Protein AF-A0A4Y4AVH6-F1 (afdb_monomer_lite)

pLDDT: mean 87.86, std 12.64, range [58.09, 97.94]

Organism: NCBI:txid983

Foldseek 3Di:
DDPVVVVVVVVVVPPPPQQDKDKDFDADPVRHTQWIWIDGHQKIFTGGPVRQTAWIWGADPQQKIWIAGSVRHTDDIDRDD

Radius of gyration: 19.68 Å; chains: 1; bounding box: 52×51×32 Å

Sequence (81 aa):
MNKLIVIIIFMFLLVSAVAQTKTTTYKNKSGNPAGYSKQTGNKTVYYDKSYNKTSTSKESKNGTTTFYNKQGSKTSTKKTK

Secondary structure (DSSP, 8-state):
--HHHHHHHHHHTT------EEEEEEE-TTS-EEEEEEEETTEEEEEETT--EEEEEEE-TTSEEEEEETTS-EEEEEE--

Structure (mmCIF, N/CA/C/O backbone):
data_AF-A0A4Y4AVH6-F1
#
_entry.id   AF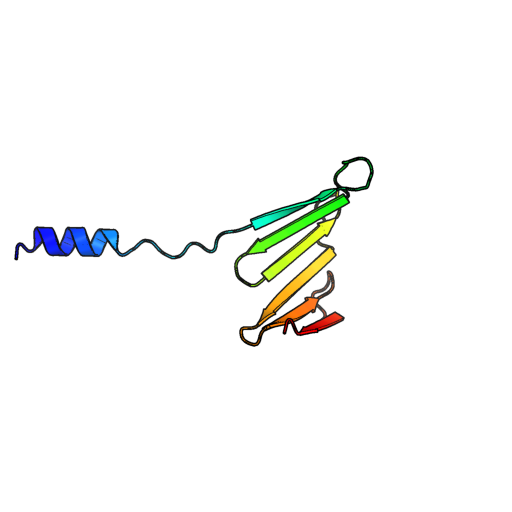-A0A4Y4AVH6-F1
#
loop_
_atom_site.group_PDB
_atom_site.id
_atom_site.type_symbol
_atom_site.label_atom_id
_atom_site.label_alt_id
_atom_site.label_comp_id
_atom_site.label_asym_id
_atom_site.label_entity_id
_atom_site.label_seq_id
_atom_site.pdbx_PDB_ins_code
_atom_site.Cartn_x
_atom_site.Cartn_y
_atom_site.Cartn_z
_atom_site.occupancy
_atom_site.B_iso_or_equiv
_atom_site.auth_seq_id
_atom_site.auth_comp_id
_atom_site.auth_asym_id
_atom_site.auth_atom_id
_atom_site.pdbx_PDB_model_num
ATOM 1 N N . MET A 1 1 ? -32.205 38.897 10.397 1.00 58.09 1 MET A N 1
ATOM 2 C CA . MET A 1 1 ? -31.288 38.006 9.648 1.00 58.09 1 MET A CA 1
ATOM 3 C C . MET A 1 1 ? -32.060 37.416 8.478 1.00 58.09 1 MET A C 1
ATOM 5 O O . MET A 1 1 ? -33.041 36.719 8.711 1.00 58.09 1 MET A O 1
ATOM 9 N N . ASN A 1 2 ? -31.717 37.770 7.238 1.00 71.69 2 ASN A N 1
ATOM 10 C CA . ASN A 1 2 ? -32.525 37.381 6.076 1.00 71.69 2 ASN A CA 1
ATOM 11 C C . ASN A 1 2 ? -32.443 35.866 5.871 1.00 71.69 2 ASN A C 1
ATOM 13 O O . ASN A 1 2 ? -31.344 35.319 5.813 1.00 71.69 2 ASN A O 1
ATOM 17 N N . LYS A 1 3 ? -33.592 35.194 5.713 1.00 72.12 3 LYS A N 1
ATOM 18 C CA . LYS A 1 3 ? -33.663 33.745 5.429 1.00 72.12 3 LYS A CA 1
ATOM 19 C C . LYS A 1 3 ? -32.768 33.344 4.244 1.00 72.12 3 LYS A C 1
ATOM 21 O O . LYS A 1 3 ? -32.169 32.276 4.262 1.00 72.12 3 LYS A O 1
ATOM 26 N N . LEU A 1 4 ? -32.603 34.252 3.279 1.00 75.69 4 LEU A N 1
ATOM 27 C CA . LEU A 1 4 ? -31.707 34.106 2.131 1.00 75.69 4 LEU A CA 1
ATOM 28 C C . LEU A 1 4 ? -30.227 33.939 2.531 1.00 75.69 4 LEU A C 1
ATOM 30 O O . LEU A 1 4 ? -29.531 33.097 1.977 1.00 75.69 4 LEU A O 1
ATOM 34 N N . ILE A 1 5 ? -29.758 34.693 3.532 1.00 77.94 5 ILE A N 1
ATOM 35 C CA . ILE A 1 5 ? -28.370 34.635 4.021 1.00 77.94 5 ILE A CA 1
ATOM 36 C C . ILE A 1 5 ? -28.114 33.304 4.740 1.00 77.94 5 ILE A C 1
ATOM 38 O O . ILE A 1 5 ? -27.060 32.700 4.568 1.00 77.94 5 ILE A O 1
ATOM 42 N N . VAL A 1 6 ? -29.100 32.805 5.492 1.00 75.38 6 VAL A N 1
ATOM 43 C CA . VAL A 1 6 ? -29.000 31.517 6.199 1.00 75.38 6 VAL A CA 1
ATOM 44 C C . VAL A 1 6 ? -28.908 30.346 5.214 1.00 75.38 6 VAL A C 1
ATOM 46 O O . VAL A 1 6 ? -28.100 29.444 5.418 1.00 75.38 6 VAL A O 1
ATOM 49 N N . ILE A 1 7 ? -29.671 30.381 4.117 1.00 74.62 7 ILE A N 1
ATOM 50 C CA . ILE A 1 7 ? -29.649 29.338 3.077 1.00 74.62 7 ILE A CA 1
ATOM 51 C C . ILE A 1 7 ? -28.303 29.309 2.337 1.00 74.62 7 ILE A C 1
ATOM 53 O O . ILE A 1 7 ? -27.756 28.232 2.112 1.00 74.62 7 ILE A O 1
ATOM 57 N N . ILE A 1 8 ? -27.730 30.474 2.015 1.00 72.94 8 ILE A N 1
ATOM 58 C CA . ILE A 1 8 ? -26.429 30.567 1.327 1.00 72.94 8 ILE A CA 1
ATOM 59 C C . ILE A 1 8 ? -25.292 30.017 2.205 1.00 72.94 8 ILE A C 1
ATOM 61 O O . ILE A 1 8 ? -24.434 29.285 1.715 1.00 72.94 8 ILE A O 1
ATOM 65 N N . ILE A 1 9 ? -25.309 30.301 3.512 1.00 70.69 9 ILE A N 1
ATOM 66 C CA . ILE A 1 9 ? -24.317 29.773 4.464 1.00 70.69 9 ILE A CA 1
ATOM 67 C C . ILE A 1 9 ? -24.454 28.249 4.615 1.00 70.69 9 ILE A C 1
ATOM 69 O O . ILE A 1 9 ? -23.451 27.537 4.635 1.00 70.69 9 ILE A O 1
ATOM 73 N N . PHE A 1 10 ? -25.685 27.729 4.665 1.00 67.00 10 PHE A N 1
ATOM 74 C CA . PHE A 1 10 ? -25.938 26.288 4.772 1.00 67.00 10 PHE A CA 1
ATOM 75 C C . PHE A 1 10 ? -25.506 25.520 3.510 1.00 67.00 10 PHE A C 1
ATOM 77 O O . PHE A 1 10 ? -24.998 24.405 3.601 1.00 67.00 10 PHE A O 1
ATOM 84 N N . MET A 1 11 ? -25.638 26.140 2.334 1.00 66.62 11 MET A N 1
ATOM 85 C CA . MET A 1 11 ? -25.215 25.575 1.050 1.00 66.62 11 MET A CA 1
ATOM 86 C C . MET A 1 11 ? -23.683 25.485 0.911 1.00 66.62 11 MET A C 1
ATOM 88 O O . MET A 1 11 ? -23.185 24.568 0.261 1.00 66.62 11 MET A O 1
ATOM 92 N N . PHE A 1 12 ? -22.925 26.377 1.560 1.00 61.31 12 PHE A N 1
ATOM 93 C CA . PHE A 1 12 ? -21.454 26.361 1.542 1.00 61.31 12 PHE A CA 1
ATOM 94 C C . PHE A 1 12 ? -20.825 25.370 2.542 1.00 61.31 12 PHE A C 1
ATOM 96 O O . PHE A 1 12 ? -19.663 24.995 2.392 1.00 61.31 12 PHE A O 1
ATOM 103 N N . LEU A 1 13 ? -21.583 24.899 3.541 1.00 60.75 13 LEU A N 1
ATOM 104 C CA . LEU A 1 13 ? -21.110 23.958 4.571 1.00 60.75 13 LEU A CA 1
ATOM 105 C C . LEU A 1 13 ? -21.093 22.483 4.125 1.00 60.75 13 LEU A C 1
ATOM 107 O O . LEU A 1 13 ? -20.662 21.617 4.882 1.00 60.75 13 LEU A O 1
ATOM 111 N N . LEU A 1 14 ? -21.517 22.181 2.894 1.00 60.50 14 LEU A N 1
ATOM 112 C CA . LEU A 1 14 ? -21.587 20.820 2.346 1.00 60.50 14 LEU A CA 1
ATOM 113 C C . LEU A 1 14 ? -20.323 20.379 1.587 1.00 60.50 14 LEU A C 1
ATOM 115 O O . LEU A 1 14 ? -20.377 19.425 0.807 1.00 60.50 14 LEU A O 1
ATOM 119 N N . VAL A 1 15 ? -19.170 21.019 1.823 1.00 62.47 15 VAL A N 1
ATOM 120 C CA . VAL A 1 15 ? -17.878 20.482 1.363 1.00 62.47 15 VAL A CA 1
ATOM 121 C C . VAL A 1 15 ? -17.591 19.209 2.154 1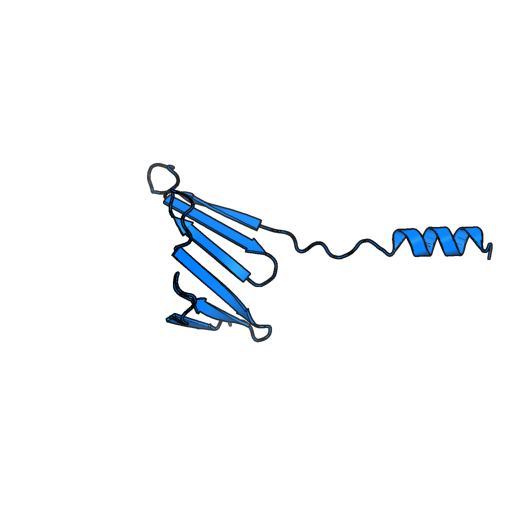.00 62.47 15 VAL A C 1
ATOM 123 O O . VAL A 1 15 ? -17.036 19.205 3.250 1.00 62.47 15 VAL A O 1
ATOM 126 N N . SER A 1 16 ? -18.044 18.098 1.590 1.00 59.19 16 SER A N 1
ATOM 127 C CA . SER A 1 16 ? -17.805 16.759 2.093 1.00 59.19 16 SER A CA 1
ATOM 128 C C . SER A 1 16 ? -16.300 16.504 2.038 1.00 59.19 16 SER A C 1
ATOM 130 O O . SER A 1 16 ? -15.654 16.775 1.026 1.00 59.19 16 SER A O 1
ATOM 132 N N . ALA A 1 17 ? -15.730 15.988 3.127 1.00 61.56 17 ALA A N 1
ATOM 133 C CA . ALA A 1 17 ? -14.328 15.600 3.190 1.00 61.56 17 ALA A CA 1
ATOM 134 C C . ALA A 1 17 ? -14.057 14.456 2.195 1.00 61.56 17 ALA A C 1
ATOM 136 O O . ALA A 1 17 ? -14.165 13.276 2.529 1.00 61.56 17 ALA A O 1
ATOM 137 N N . VAL A 1 18 ? -13.733 14.797 0.947 1.00 66.75 18 VAL A N 1
ATOM 138 C CA . VAL A 1 18 ? -13.253 13.835 -0.044 1.00 66.75 18 VAL A CA 1
ATOM 139 C C . VAL A 1 18 ? -11.943 13.266 0.483 1.00 66.75 18 VAL A C 1
ATOM 141 O O . VAL A 1 18 ? -10.978 13.996 0.710 1.00 66.75 18 VAL A O 1
ATOM 144 N N . ALA A 1 19 ? -11.907 11.951 0.699 1.00 69.19 19 ALA A N 1
ATOM 145 C CA . ALA A 1 19 ? -10.693 11.261 1.101 1.00 69.19 19 ALA A CA 1
ATOM 146 C C . ALA A 1 19 ? -9.624 11.450 0.014 1.00 69.19 19 ALA A C 1
ATOM 148 O O . ALA A 1 19 ? -9.669 10.813 -1.044 1.00 69.19 19 ALA A O 1
ATOM 149 N N . GLN A 1 20 ? -8.666 12.344 0.273 1.00 80.75 20 GLN A N 1
ATOM 150 C CA . GLN A 1 20 ? -7.575 12.623 -0.647 1.00 80.75 20 GLN A CA 1
ATOM 151 C C . GLN A 1 20 ? -6.819 11.325 -0.924 1.00 80.75 20 GLN A C 1
ATOM 153 O O . GLN A 1 20 ? -6.367 10.627 -0.012 1.00 80.75 20 GLN A O 1
ATOM 158 N N . THR A 1 21 ? -6.719 10.983 -2.204 1.00 90.75 21 THR A N 1
ATOM 159 C CA . THR A 1 21 ? -5.973 9.810 -2.633 1.00 90.75 21 THR A CA 1
ATOM 160 C C . THR A 1 21 ? -4.573 10.230 -3.043 1.00 90.75 21 THR A C 1
ATOM 162 O O . THR A 1 21 ? -4.406 11.046 -3.946 1.00 90.75 21 THR A O 1
ATOM 165 N N . LYS A 1 22 ? -3.561 9.669 -2.380 1.00 94.50 22 LYS A N 1
ATOM 166 C CA . LYS A 1 22 ? -2.151 9.931 -2.662 1.00 94.50 22 LYS A CA 1
ATOM 167 C C . LYS A 1 22 ? -1.549 8.747 -3.408 1.00 94.50 22 LYS A C 1
ATOM 169 O O . LYS A 1 22 ? -1.564 7.625 -2.906 1.00 94.50 22 LYS A O 1
ATOM 174 N N . THR A 1 23 ? -0.968 9.004 -4.573 1.00 95.75 23 THR A N 1
ATOM 175 C CA . THR A 1 23 ? -0.207 8.003 -5.332 1.00 95.75 23 THR A CA 1
ATOM 176 C C . THR A 1 23 ? 1.284 8.267 -5.160 1.00 95.75 23 THR A C 1
ATOM 178 O O . THR A 1 23 ? 1.722 9.412 -5.212 1.00 95.75 23 THR A O 1
ATOM 181 N N . THR A 1 24 ? 2.075 7.224 -4.922 1.00 96.62 24 THR A N 1
ATOM 182 C CA . THR A 1 24 ? 3.540 7.304 -4.834 1.00 96.62 24 THR A CA 1
ATOM 183 C C . THR A 1 24 ? 4.162 6.288 -5.783 1.00 96.62 24 THR A C 1
ATOM 185 O O . THR A 1 24 ? 3.794 5.117 -5.764 1.00 96.62 24 THR A O 1
ATOM 188 N N . THR A 1 25 ? 5.113 6.732 -6.604 1.00 97.12 25 THR A N 1
ATOM 189 C CA . THR A 1 25 ? 5.880 5.869 -7.512 1.00 97.12 25 THR A CA 1
ATOM 190 C C . THR A 1 25 ? 7.226 5.548 -6.883 1.00 97.12 25 THR A C 1
ATOM 192 O O . THR A 1 25 ? 7.991 6.454 -6.557 1.00 97.12 25 THR A O 1
ATOM 195 N N . TYR A 1 26 ? 7.538 4.265 -6.750 1.00 96.00 26 TYR A N 1
ATOM 196 C CA . TYR A 1 26 ? 8.846 3.798 -6.309 1.00 96.00 26 TYR A CA 1
ATOM 197 C C . TYR A 1 26 ? 9.726 3.581 -7.533 1.00 96.00 26 TYR A C 1
ATOM 199 O O . TYR A 1 26 ? 9.328 2.880 -8.463 1.00 96.00 26 TYR A O 1
ATOM 207 N N . LYS A 1 27 ? 10.912 4.187 -7.547 1.00 96.31 27 LYS A N 1
ATOM 208 C CA . LYS A 1 27 ? 11.882 4.078 -8.641 1.00 96.31 27 LYS A CA 1
ATOM 209 C C . LYS A 1 27 ? 13.082 3.240 -8.205 1.00 96.31 27 LYS A C 1
ATOM 211 O O . LYS A 1 27 ? 13.441 3.234 -7.030 1.00 96.31 27 LYS A O 1
ATOM 216 N N . ASN A 1 28 ? 13.691 2.523 -9.143 1.00 94.62 28 ASN A N 1
ATOM 217 C CA . ASN A 1 28 ? 14.954 1.825 -8.923 1.00 94.62 28 ASN A CA 1
ATOM 218 C C . ASN A 1 28 ? 16.151 2.798 -8.983 1.00 94.62 28 ASN A C 1
ATOM 220 O O . ASN A 1 28 ? 15.980 3.990 -9.238 1.00 94.62 28 ASN A O 1
ATOM 224 N N . LYS A 1 29 ? 17.374 2.287 -8.772 1.00 95.31 29 LYS A N 1
ATOM 225 C CA . LYS A 1 29 ? 18.613 3.094 -8.791 1.00 95.31 29 LYS A CA 1
ATOM 226 C C . LYS A 1 29 ? 18.852 3.825 -10.119 1.00 95.31 29 LYS A C 1
ATOM 228 O O . LYS A 1 29 ? 19.468 4.880 -10.120 1.00 95.31 29 LYS A O 1
ATOM 233 N N . SER A 1 30 ? 18.344 3.284 -11.224 1.00 95.69 30 SER A N 1
ATOM 234 C CA . SER A 1 30 ? 18.434 3.882 -12.562 1.00 95.69 30 SER A CA 1
ATOM 235 C C . SER A 1 30 ? 17.303 4.879 -12.856 1.00 95.69 30 SER A C 1
ATOM 237 O O . SER A 1 30 ? 17.218 5.383 -13.968 1.00 95.69 30 SER A O 1
ATOM 239 N N . GLY A 1 31 ? 16.404 5.144 -11.900 1.00 93.25 31 GLY A N 1
ATOM 240 C CA . GLY A 1 31 ? 15.284 6.077 -12.059 1.00 93.25 31 GLY A CA 1
ATOM 241 C C . GLY A 1 31 ? 14.025 5.485 -12.707 1.00 93.25 31 GLY A C 1
ATOM 242 O O . GLY A 1 31 ? 13.012 6.181 -12.812 1.00 93.25 31 GLY A O 1
ATOM 243 N N . ASN A 1 32 ? 14.043 4.205 -13.082 1.00 94.25 32 ASN A N 1
ATOM 244 C CA . ASN A 1 32 ? 12.905 3.529 -13.704 1.00 94.25 32 ASN A CA 1
ATOM 245 C C . ASN A 1 32 ? 11.868 3.098 -12.651 1.00 94.25 32 ASN A C 1
ATOM 247 O O . ASN A 1 32 ? 12.262 2.695 -11.552 1.00 94.25 32 ASN A O 1
ATOM 251 N N . PRO A 1 33 ? 10.556 3.121 -12.954 1.00 93.50 33 PRO A N 1
ATOM 252 C CA . PRO A 1 33 ? 9.530 2.643 -12.030 1.00 93.50 33 PRO A CA 1
ATOM 253 C C . PRO A 1 33 ? 9.733 1.170 -11.644 1.00 93.50 33 PRO A C 1
ATOM 255 O O . PRO A 1 33 ? 9.843 0.291 -12.497 1.00 93.50 33 PRO A O 1
ATOM 258 N N . ALA A 1 34 ? 9.767 0.905 -10.342 1.00 95.81 34 ALA A N 1
ATOM 259 C CA . ALA A 1 34 ? 9.836 -0.430 -9.751 1.00 95.81 34 ALA A CA 1
ATOM 260 C C . ALA A 1 34 ? 8.472 -0.892 -9.206 1.00 95.81 34 ALA A C 1
ATOM 262 O O . ALA A 1 34 ? 8.214 -2.090 -9.106 1.00 95.81 34 ALA A O 1
ATOM 263 N N . GLY A 1 35 ? 7.594 0.054 -8.875 1.00 97.06 35 GLY A N 1
ATOM 264 C CA . GLY A 1 35 ? 6.24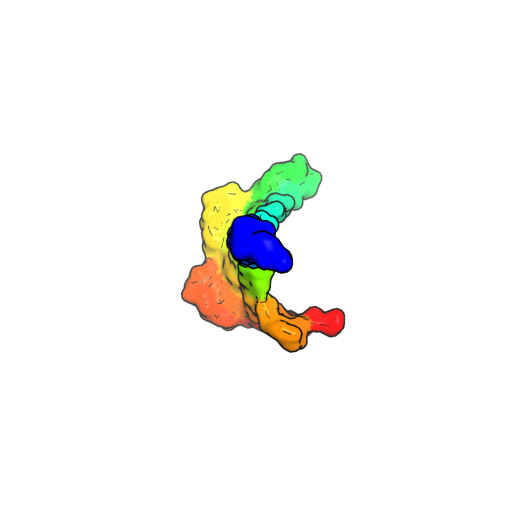4 -0.207 -8.394 1.00 97.06 35 GLY A CA 1
ATOM 265 C C . GLY A 1 35 ? 5.562 1.066 -7.917 1.00 97.06 35 GLY A C 1
ATOM 266 O O . GLY A 1 35 ? 6.111 2.166 -8.024 1.00 97.06 35 GLY A O 1
ATOM 267 N N . TYR A 1 36 ? 4.366 0.911 -7.362 1.00 97.25 36 TYR A N 1
ATOM 268 C CA . TYR A 1 36 ? 3.518 2.035 -6.976 1.00 97.25 36 TYR A CA 1
ATOM 269 C C . TYR A 1 36 ? 2.787 1.746 -5.670 1.00 97.25 36 TYR A C 1
ATOM 271 O O . TYR A 1 36 ? 2.526 0.595 -5.322 1.00 97.25 36 TYR A O 1
ATOM 279 N N . SER A 1 37 ? 2.393 2.796 -4.962 1.00 97.50 37 SER A N 1
ATOM 280 C CA . SER A 1 37 ? 1.386 2.704 -3.914 1.00 97.50 37 SER A CA 1
ATOM 281 C C . SER A 1 37 ? 0.300 3.749 -4.094 1.00 97.50 37 SER A C 1
ATOM 283 O O . SER A 1 37 ? 0.535 4.844 -4.605 1.00 97.50 37 SER A O 1
ATOM 285 N N . LYS A 1 38 ? -0.913 3.389 -3.678 1.00 97.12 38 LYS A N 1
ATOM 286 C CA . LYS A 1 38 ? -2.082 4.263 -3.664 1.00 97.12 38 LYS A CA 1
ATOM 287 C C . LYS A 1 38 ? -2.677 4.249 -2.267 1.00 97.12 38 LYS A C 1
ATOM 289 O O . LYS A 1 38 ? -3.153 3.208 -1.815 1.00 97.12 38 LYS A O 1
ATOM 294 N N . GLN A 1 39 ? -2.619 5.387 -1.592 1.00 95.62 39 GLN A N 1
ATOM 295 C CA . GLN A 1 39 ? -3.183 5.589 -0.269 1.00 95.62 39 GLN A CA 1
ATOM 296 C C . GLN A 1 39 ? -4.503 6.344 -0.380 1.00 95.62 39 GLN A C 1
ATOM 298 O O . GLN A 1 39 ? -4.552 7.413 -0.979 1.00 95.62 39 GLN A O 1
ATOM 303 N N . THR A 1 40 ? -5.553 5.806 0.231 1.00 94.00 40 THR A N 1
ATOM 304 C CA . THR A 1 40 ? -6.862 6.450 0.362 1.00 94.00 40 THR A CA 1
ATOM 305 C C . THR A 1 40 ? -7.276 6.360 1.827 1.00 94.00 40 THR A C 1
ATOM 307 O O . THR A 1 40 ? -7.523 5.269 2.349 1.00 94.00 40 THR A O 1
ATOM 310 N N . GLY A 1 41 ? -7.301 7.505 2.512 1.00 91.94 41 GLY A N 1
ATOM 311 C CA . GLY A 1 41 ? -7.480 7.550 3.964 1.00 91.94 41 GLY A CA 1
ATOM 312 C C . GLY A 1 41 ? -6.377 6.774 4.693 1.00 91.94 41 GLY A C 1
ATOM 313 O O . GLY A 1 41 ? -5.189 7.019 4.485 1.00 91.94 41 GLY A O 1
ATOM 314 N N . ASN A 1 42 ? -6.776 5.807 5.521 1.00 92.25 42 ASN A N 1
ATOM 315 C CA . ASN A 1 42 ? -5.879 4.958 6.311 1.00 92.25 42 ASN A CA 1
ATOM 316 C C . ASN A 1 42 ? -5.482 3.640 5.621 1.00 92.25 42 ASN A C 1
ATOM 318 O O . ASN A 1 42 ? -4.903 2.765 6.265 1.00 92.25 42 ASN A O 1
ATOM 322 N N . LYS A 1 43 ? -5.841 3.448 4.347 1.00 95.06 43 LYS A N 1
ATOM 323 C CA . LYS A 1 43 ? -5.530 2.238 3.580 1.00 95.06 43 LYS A CA 1
ATOM 324 C C . LYS A 1 43 ? -4.548 2.561 2.465 1.00 95.06 43 LYS A C 1
ATOM 326 O O . LYS A 1 43 ? -4.804 3.463 1.674 1.00 95.06 43 LYS A O 1
ATOM 331 N N . THR A 1 44 ? -3.506 1.750 2.337 1.00 96.75 44 THR A N 1
ATOM 332 C CA . THR A 1 44 ? -2.548 1.815 1.231 1.00 96.75 44 THR A CA 1
ATOM 333 C C . THR A 1 44 ? -2.557 0.504 0.459 1.00 96.75 44 THR A C 1
ATOM 335 O O . THR A 1 44 ? -2.540 -0.580 1.037 1.00 96.75 44 THR A O 1
ATOM 338 N N . VAL A 1 45 ? -2.608 0.587 -0.866 1.00 97.62 45 VAL A N 1
ATOM 339 C CA . VAL A 1 45 ? -2.493 -0.560 -1.771 1.00 97.62 45 VAL A CA 1
ATOM 340 C C . VAL A 1 45 ? -1.168 -0.461 -2.503 1.00 97.62 45 VAL A C 1
ATOM 342 O O . VAL A 1 45 ? -0.848 0.608 -3.019 1.00 97.62 45 VAL A O 1
ATOM 345 N N . TYR A 1 46 ? -0.417 -1.557 -2.550 1.00 97.81 46 TYR A N 1
ATOM 346 C CA . TYR A 1 46 ? 0.863 -1.639 -3.243 1.00 97.81 46 TYR A CA 1
ATOM 347 C C . TYR A 1 46 ? 0.709 -2.436 -4.534 1.00 97.81 46 TYR A C 1
ATOM 349 O O . TYR A 1 46 ? -0.010 -3.440 -4.585 1.00 97.81 46 TYR A O 1
ATOM 357 N N . TYR A 1 47 ? 1.403 -1.971 -5.564 1.00 97.88 47 TYR A N 1
ATOM 358 C CA . TYR A 1 47 ? 1.393 -2.532 -6.902 1.00 97.88 47 TYR A CA 1
ATOM 359 C C . TYR A 1 47 ? 2.821 -2.738 -7.399 1.00 97.88 47 TYR A C 1
ATOM 361 O O . TYR A 1 47 ? 3.726 -1.971 -7.056 1.00 97.88 47 TYR A O 1
ATOM 369 N N . ASP A 1 48 ? 3.015 -3.759 -8.227 1.00 96.56 48 ASP A N 1
ATOM 370 C CA . ASP A 1 48 ? 4.246 -3.914 -8.997 1.00 96.56 48 ASP A CA 1
ATOM 371 C C . ASP A 1 48 ? 4.324 -2.891 -10.148 1.00 96.56 48 ASP A C 1
ATOM 373 O O . ASP A 1 48 ? 3.404 -2.099 -10.376 1.00 96.56 48 ASP A O 1
ATOM 377 N N . LYS A 1 49 ? 5.439 -2.896 -10.887 1.00 95.56 49 LYS A N 1
ATOM 378 C CA . LYS A 1 49 ? 5.644 -2.030 -12.063 1.00 95.56 49 LYS A CA 1
ATOM 379 C C . LYS A 1 49 ? 4.593 -2.215 -13.172 1.00 95.56 49 LYS A C 1
ATOM 381 O O . LYS A 1 49 ? 4.449 -1.334 -14.009 1.00 95.56 49 LYS A O 1
ATOM 386 N N . SER A 1 50 ? 3.887 -3.344 -13.177 1.00 96.12 50 SER A N 1
ATOM 387 C CA . SER A 1 50 ? 2.855 -3.703 -14.152 1.00 96.12 50 SER A CA 1
ATOM 388 C C . SER A 1 50 ? 1.442 -3.444 -13.616 1.00 96.12 50 SER A C 1
ATOM 390 O O . SER A 1 50 ? 0.474 -3.931 -14.190 1.00 96.12 50 SER A O 1
ATOM 392 N N . TYR A 1 51 ? 1.311 -2.682 -12.524 1.00 94.12 51 TYR A N 1
ATOM 393 C CA . TYR A 1 51 ? 0.042 -2.340 -11.876 1.00 94.12 51 TYR A CA 1
ATOM 394 C C . TYR A 1 51 ? -0.731 -3.533 -11.290 1.00 94.12 51 TYR A C 1
ATOM 396 O O . TYR A 1 51 ? -1.910 -3.404 -10.954 1.00 94.12 51 TYR A O 1
ATOM 404 N N . ASN A 1 52 ? -0.087 -4.681 -11.066 1.00 96.12 52 ASN A N 1
ATOM 405 C CA . ASN A 1 52 ? -0.724 -5.776 -10.341 1.00 96.12 52 ASN A CA 1
ATOM 406 C C . ASN A 1 52 ? -0.655 -5.522 -8.840 1.00 96.12 52 ASN A C 1
ATOM 408 O O . ASN A 1 52 ? 0.411 -5.238 -8.295 1.00 96.12 52 ASN A O 1
ATOM 412 N N . LYS A 1 53 ? -1.782 -5.699 -8.142 1.00 96.31 53 LYS A N 1
ATOM 413 C CA . LYS A 1 53 ? -1.828 -5.619 -6.676 1.00 96.31 53 LYS A CA 1
ATOM 414 C C . LYS A 1 53 ? -0.914 -6.682 -6.062 1.00 96.31 53 LYS A C 1
ATOM 416 O O . LYS A 1 53 ? -1.114 -7.874 -6.308 1.00 96.31 53 LYS A O 1
ATOM 421 N N . THR A 1 54 ? 0.021 -6.265 -5.214 1.00 97.19 54 THR A N 1
ATOM 422 C CA . THR A 1 54 ? 0.951 -7.158 -4.502 1.00 97.19 54 THR A CA 1
ATOM 423 C C . THR A 1 54 ? 0.592 -7.302 -3.028 1.00 97.19 54 THR A C 1
ATOM 425 O O . THR A 1 54 ? 0.646 -8.403 -2.482 1.00 97.19 54 THR A O 1
ATOM 428 N N . SER A 1 55 ? 0.169 -6.217 -2.380 1.00 97.50 55 SER A N 1
ATOM 429 C CA . SER A 1 55 ? -0.191 -6.212 -0.961 1.00 97.50 55 SER A CA 1
ATOM 430 C C . SER A 1 55 ? -1.058 -5.006 -0.602 1.00 97.50 55 SER A C 1
ATOM 432 O O . SER A 1 55 ? -1.294 -4.104 -1.411 1.00 97.50 55 SER A O 1
ATOM 434 N N . THR A 1 56 ? -1.561 -4.990 0.630 1.00 97.62 56 THR A N 1
ATOM 435 C CA . THR A 1 56 ? -2.229 -3.818 1.205 1.00 97.62 56 THR A CA 1
ATOM 436 C C . THR A 1 56 ? -1.760 -3.579 2.629 1.00 97.62 56 THR A C 1
ATOM 438 O O . THR A 1 56 ? -1.362 -4.515 3.319 1.00 97.62 56 THR A O 1
ATOM 441 N N . SER A 1 57 ? -1.835 -2.338 3.088 1.00 97.00 57 SER A N 1
ATOM 442 C CA . SER A 1 57 ? -1.695 -1.991 4.494 1.00 97.00 57 SER A CA 1
ATOM 443 C C . SER A 1 57 ? -2.864 -1.131 4.962 1.00 97.00 57 SER A C 1
ATOM 445 O O . SER A 1 57 ? -3.503 -0.430 4.173 1.00 97.00 57 SER A O 1
ATOM 447 N N .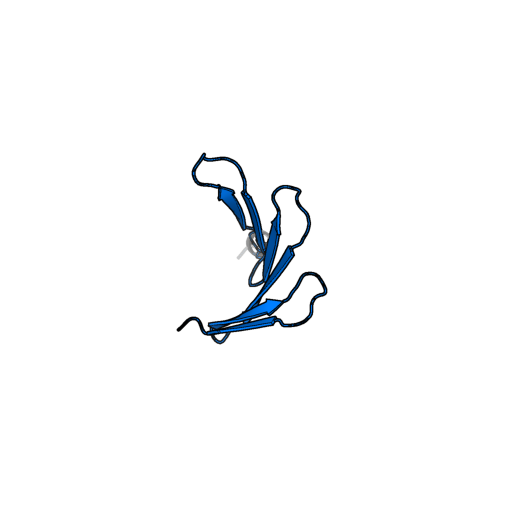 LYS A 1 58 ? -3.186 -1.232 6.250 1.00 95.81 58 LYS A N 1
ATOM 448 C CA . LYS A 1 58 ? -4.222 -0.430 6.898 1.00 95.81 58 LYS A CA 1
ATOM 449 C C . LYS A 1 58 ? -3.735 0.034 8.257 1.00 95.81 58 LYS A C 1
ATOM 451 O O . LYS A 1 58 ? -3.360 -0.793 9.085 1.00 95.81 58 LYS A O 1
ATOM 456 N N . GLU A 1 59 ? -3.785 1.335 8.475 1.00 94.25 59 GLU A N 1
ATOM 457 C CA . GLU A 1 59 ? -3.453 1.963 9.744 1.00 94.25 59 GLU A CA 1
ATOM 458 C C . GLU A 1 59 ? -4.707 2.093 10.615 1.00 94.25 59 GL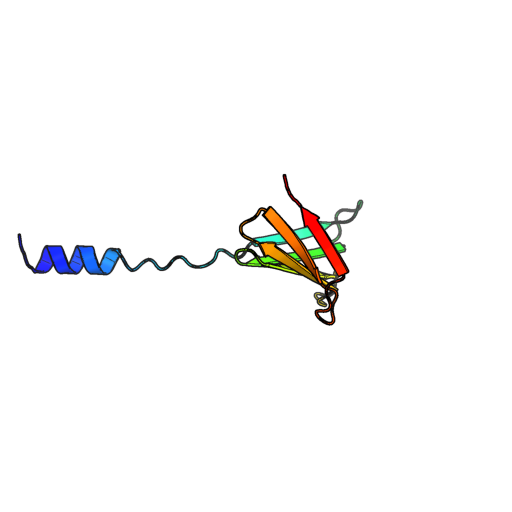U A C 1
ATOM 460 O O . GLU A 1 59 ? -5.763 2.555 10.171 1.00 94.25 59 GLU A O 1
ATOM 465 N N . SER A 1 60 ? -4.633 1.632 11.858 1.00 91.12 60 SER A N 1
ATOM 466 C CA . SER A 1 60 ? -5.679 1.842 12.856 1.00 91.12 60 SER A CA 1
ATOM 467 C C . SER A 1 60 ? -5.419 3.103 13.671 1.00 91.12 60 SER A C 1
ATOM 469 O O . SER A 1 60 ? -4.290 3.563 13.801 1.00 91.12 60 SER A O 1
ATOM 471 N N . LYS A 1 61 ? -6.482 3.639 14.281 1.00 87.25 61 LYS A N 1
ATOM 472 C CA . LYS A 1 61 ? -6.439 4.879 15.079 1.00 87.25 61 LYS A CA 1
ATOM 473 C C . LYS A 1 61 ? -5.430 4.849 16.239 1.00 87.25 61 LYS A C 1
ATOM 475 O O . LYS A 1 61 ? -5.045 5.894 16.732 1.00 87.25 61 LYS A O 1
ATOM 480 N N . ASN A 1 62 ? -5.010 3.661 16.671 1.00 88.94 62 ASN A N 1
ATOM 481 C CA . ASN A 1 62 ? -4.003 3.448 17.714 1.00 88.94 62 ASN A CA 1
ATOM 482 C C . ASN A 1 62 ? -2.552 3.403 17.176 1.00 88.94 62 ASN A C 1
ATOM 484 O O . ASN A 1 62 ? -1.678 2.854 17.849 1.00 88.94 62 ASN A O 1
ATOM 488 N N . GLY A 1 63 ? -2.310 3.871 15.945 1.00 89.50 63 GLY A N 1
ATOM 489 C CA . GLY A 1 63 ? -0.984 3.905 15.316 1.00 89.50 63 GLY A CA 1
ATOM 490 C C . GLY A 1 63 ? -0.451 2.537 14.883 1.00 89.50 63 GLY A C 1
ATOM 491 O O . GLY A 1 63 ? 0.746 2.374 14.661 1.00 89.50 63 GLY A O 1
ATOM 492 N N . THR A 1 64 ? -1.300 1.508 14.798 1.00 94.69 64 THR A N 1
ATOM 493 C CA . THR A 1 64 ? -0.877 0.180 14.328 1.00 94.69 64 THR A CA 1
ATOM 494 C C . THR A 1 64 ? -1.186 0.005 12.847 1.00 94.69 64 THR A C 1
ATOM 496 O O . THR A 1 64 ? -2.336 0.052 12.423 1.00 94.69 64 THR A O 1
ATOM 499 N N . THR A 1 65 ? -0.165 -0.281 12.052 1.00 96.12 65 THR A N 1
ATOM 500 C CA . THR A 1 65 ? -0.300 -0.615 10.636 1.00 96.12 65 THR A CA 1
ATOM 501 C C . THR A 1 65 ? -0.310 -2.124 10.465 1.00 96.12 65 THR A C 1
ATOM 503 O O . THR A 1 65 ? 0.652 -2.808 10.805 1.00 96.12 65 THR A O 1
ATOM 506 N N . THR A 1 66 ? -1.399 -2.662 9.924 1.00 97.00 66 THR A N 1
ATOM 507 C CA . THR A 1 66 ? -1.515 -4.080 9.563 1.00 97.00 66 THR A CA 1
ATOM 508 C C . THR A 1 66 ? -1.248 -4.259 8.079 1.00 97.00 66 THR A C 1
ATOM 510 O O . THR A 1 66 ? -1.827 -3.535 7.272 1.00 97.00 66 THR A O 1
ATOM 513 N N . PHE A 1 67 ? -0.418 -5.233 7.722 1.00 97.19 67 PHE A N 1
ATOM 514 C CA . PHE A 1 67 ? -0.118 -5.603 6.344 1.00 97.19 67 PHE A CA 1
ATOM 515 C C . PHE A 1 67 ? -0.846 -6.888 5.967 1.00 97.19 67 PHE A C 1
ATOM 517 O O . PHE A 1 67 ? -0.990 -7.805 6.778 1.00 97.19 67 PHE A O 1
ATOM 524 N N . TYR A 1 68 ? -1.289 -6.942 4.718 1.00 97.94 68 TYR A N 1
ATOM 525 C CA . TYR A 1 68 ? -1.991 -8.069 4.132 1.00 97.94 68 TYR A CA 1
ATOM 526 C C . TYR A 1 68 ? -1.357 -8.423 2.790 1.00 97.94 68 TYR A C 1
ATOM 528 O O . TYR A 1 68 ? -0.976 -7.533 2.022 1.00 97.94 68 TYR A O 1
ATOM 536 N N . ASN A 1 69 ? -1.281 -9.714 2.485 1.00 96.81 69 ASN A N 1
ATOM 537 C CA . ASN A 1 69 ? -0.822 -10.203 1.187 1.00 96.81 69 ASN A CA 1
ATOM 538 C C . ASN A 1 69 ? -1.840 -9.889 0.067 1.00 96.81 69 ASN A C 1
ATOM 540 O O . ASN A 1 69 ? -2.901 -9.295 0.287 1.00 96.81 69 ASN A O 1
ATOM 544 N N . LYS A 1 70 ? -1.525 -10.311 -1.163 1.00 94.50 70 LYS A N 1
ATOM 545 C CA . LYS A 1 70 ? -2.394 -10.147 -2.338 1.00 94.50 70 LYS A CA 1
ATOM 546 C C . LYS A 1 70 ? -3.790 -10.760 -2.140 1.00 94.50 70 LYS A C 1
ATOM 548 O O . LYS A 1 70 ? -4.772 -10.186 -2.624 1.00 94.50 70 LYS A O 1
ATOM 553 N N . GLN A 1 71 ? -3.865 -11.879 -1.419 1.00 95.38 71 GLN A N 1
ATOM 554 C CA . GLN A 1 71 ? -5.078 -12.638 -1.101 1.00 95.38 71 GLN A CA 1
ATOM 555 C C . GLN A 1 71 ? -5.904 -12.002 0.030 1.00 95.38 71 GLN A C 1
ATOM 557 O O . GLN A 1 71 ? -7.048 -12.386 0.237 1.00 95.38 71 GLN A O 1
ATOM 562 N N . GLY A 1 72 ? -5.363 -11.000 0.730 1.00 92.88 72 GLY A N 1
ATOM 563 C CA . GLY A 1 72 ? -6.029 -10.333 1.848 1.00 92.88 72 GLY A CA 1
ATOM 564 C C . GLY A 1 72 ? -5.787 -10.992 3.209 1.00 92.88 72 GLY A C 1
ATOM 565 O O . GLY A 1 72 ? -6.342 -10.531 4.202 1.00 92.88 72 GLY A O 1
ATOM 566 N N . SER A 1 73 ? -4.943 -12.021 3.293 1.00 95.94 73 SER A N 1
ATOM 567 C CA . SER A 1 73 ? -4.520 -12.600 4.569 1.00 95.94 73 SER A CA 1
ATOM 568 C C . SER A 1 73 ? -3.524 -11.673 5.257 1.00 95.94 73 SER A C 1
ATOM 570 O O . SER A 1 73 ? -2.597 -11.158 4.625 1.00 95.94 73 SER A O 1
ATOM 572 N N . LYS A 1 74 ? -3.702 -11.474 6.563 1.00 96.56 74 LYS A N 1
ATOM 573 C CA . LYS A 1 74 ? -2.792 -10.687 7.396 1.00 96.56 74 LYS A CA 1
ATOM 574 C C . LYS A 1 74 ? -1.412 -11.345 7.423 1.00 96.56 74 LYS A C 1
ATOM 576 O O . LYS A 1 74 ? -1.304 -12.520 7.754 1.00 96.56 74 LYS A O 1
ATOM 581 N N . THR A 1 75 ? -0.373 -10.583 7.105 1.00 96.19 75 THR A N 1
ATOM 582 C CA . THR A 1 75 ? 1.016 -11.064 7.108 1.00 96.19 75 THR A CA 1
ATOM 583 C C . THR A 1 75 ? 1.806 -10.527 8.288 1.00 96.19 75 THR A C 1
ATOM 585 O O . THR A 1 75 ? 2.605 -11.250 8.871 1.00 96.19 75 THR A O 1
ATOM 588 N N . SER A 1 76 ? 1.597 -9.264 8.661 1.00 94.94 76 SER A N 1
ATOM 589 C CA . SER A 1 76 ? 2.341 -8.640 9.753 1.00 94.94 76 SER A CA 1
ATOM 590 C C . SER A 1 76 ? 1.632 -7.413 10.320 1.00 94.9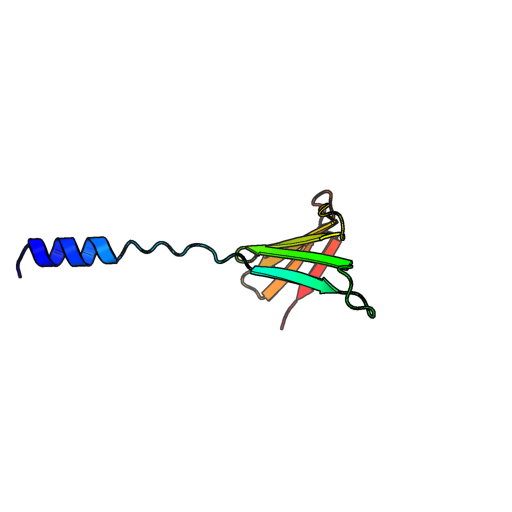4 76 SER A C 1
ATOM 592 O O . SER A 1 76 ? 0.657 -6.900 9.762 1.00 94.94 76 SER A O 1
ATOM 594 N N . THR A 1 77 ? 2.127 -6.934 11.458 1.00 95.38 77 THR A N 1
ATOM 595 C CA . THR A 1 77 ? 1.719 -5.670 12.078 1.00 95.38 77 THR A CA 1
ATOM 596 C C . THR A 1 77 ? 2.941 -4.882 12.495 1.00 95.38 77 THR A C 1
ATOM 598 O O . THR A 1 77 ? 3.880 -5.448 13.046 1.00 95.38 77 THR A O 1
ATOM 601 N N . LYS A 1 78 ? 2.902 -3.570 12.289 1.00 94.75 78 LYS A N 1
ATOM 602 C CA . LYS A 1 78 ? 3.917 -2.626 12.744 1.00 94.75 78 LYS A CA 1
ATOM 603 C C . LYS A 1 78 ? 3.243 -1.554 13.587 1.00 94.75 78 LYS A C 1
ATOM 605 O O . LYS A 1 78 ? 2.286 -0.940 13.130 1.00 94.75 78 LYS A O 1
ATOM 610 N N . LYS A 1 79 ? 3.745 -1.313 14.795 1.00 91.75 79 LYS A N 1
ATOM 611 C CA . LYS A 1 79 ? 3.320 -0.173 15.609 1.00 91.75 79 LYS A CA 1
ATOM 612 C C . LYS A 1 79 ? 4.180 1.033 15.246 1.00 91.75 79 LYS A C 1
ATOM 614 O O . LYS A 1 79 ? 5.405 0.954 15.318 1.00 91.75 79 LYS A O 1
ATOM 619 N N . THR A 1 80 ? 3.546 2.113 14.826 1.00 73.81 80 THR A N 1
ATOM 620 C CA . THR A 1 80 ? 4.184 3.409 14.613 1.00 73.81 80 THR A CA 1
ATOM 621 C C . THR A 1 80 ? 4.020 4.159 15.936 1.00 73.81 80 THR A C 1
ATOM 623 O O . THR A 1 80 ? 2.895 4.470 16.321 1.00 73.81 80 THR A O 1
ATOM 626 N N . LYS A 1 81 ? 5.108 4.249 16.713 1.00 61.50 81 LYS A N 1
ATOM 627 C CA . LYS A 1 81 ? 5.150 4.976 17.992 1.00 61.50 81 LYS A CA 1
ATOM 628 C C . LYS A 1 81 ? 5.079 6.476 17.755 1.00 61.50 81 LYS A C 1
ATOM 630 O O . LYS A 1 81 ? 5.657 6.910 16.734 1.00 61.50 81 LYS A O 1
#